Protein AF-S4R868-F1 (afdb_monomer)

Radius of gyration: 19.26 Å; Cα contacts (8 Å, |Δi|>4): 199; chains: 1; bounding box: 52×44×53 Å

Mean predicted aligned error: 9.6 Å

Organism: Petromyzon marinus (NCBI:txid7757)

Foldseek 3Di:
DDKDWQEWDDQDPFWIWTWIWDDDPNDTPAIKTFIDGVVQVDDPPPPVVLCVQDDPVDDCVVCVVSHDDDDGDDDQGMDGDPPAQWRYKDHHNVQQKIKTAGPVRPDIDMDRRPDPPPDPPPPPPPPDDDD

Nearest PDB structures (foldseek):
  5l9t-assembly1_I  TM=8.920E-01  e=8.640E-09  Homo sapiens
  5l9u-assembly1_I  TM=8.920E-01  e=1.094E-08  Homo sapiens
  9gaw-assembly1_I  TM=8.925E-01  e=1.094E-08  Homo sapiens
  6tnt-assembly1_I  TM=9.218E-01  e=2.218E-08  Homo sapiens
  5khr-assembly1_I  TM=9.176E-01  e=2.218E-08  Homo sapiens

Secondary structure (DSSP, 8-state):
-EEEEEEEEE-SSSEEEEEEEEEETTEEEEEEEEEEEHHHH--TTTHHHHGGG--TTS-TTTTTTTS-------SSSEEE-TT--EEEEEEETTTTEEEEEETTSS-EEEEESSS----------------

InterPro domains:
  IPR024789 Anaphase-promoting complex subunit 4 [PTHR13260] (3-128)
  IPR056358 Anaphase-promoting complex subunit 4, C-terminal half WD40 domain [PF23405] (3-112)

Sequence (131 aa):
SKHRVVDAKFYDGQTLSVLLLEEDGGEEKGPLLAQVPFASVYRDQEQQLSLQSCSFKTSLEEQKGSIPVHVVTLVDQCRRMENMKARFVSVNGIRNVSCVLSSNLRHVRMFEMDVEEEGEAEEAADESIDA

pLDDT: mean 82.61, std 16.74, range [40.19, 97.69]

Solvent-accessible surface area (backbone atoms only — not comparable to full-atom values): 8275 Å² total; per-residue (Å²): 125,49,74,43,82,66,34,73,43,68,33,52,99,54,32,35,36,34,35,32,36,37,35,50,100,85,44,78,78,40,28,31,48,31,54,43,50,43,77,72,67,63,54,90,80,65,53,76,70,41,57,73,69,54,62,94,88,54,62,70,78,84,40,59,91,47,57,76,82,83,90,75,88,76,81,87,42,57,46,77,42,78,100,45,60,64,46,43,72,47,64,36,54,90,76,38,35,38,38,38,32,22,73,83,74,74,56,71,50,77,42,73,68,82,56,86,75,77,74,83,70,79,80,74,80,77,81,79,85,84,135

Structure (mmCIF, N/CA/C/O backbone):
data_AF-S4R868-F1
#
_entry.id   AF-S4R868-F1
#
loop_
_atom_site.group_PDB
_atom_site.id
_atom_site.type_symbol
_atom_site.label_atom_id
_atom_site.label_alt_id
_atom_site.label_comp_id
_atom_site.label_asym_id
_atom_site.label_entity_id
_atom_site.label_seq_id
_atom_site.pdbx_PDB_ins_code
_atom_site.Cartn_x
_atom_site.Cartn_y
_atom_site.Cartn_z
_atom_site.occupancy
_atom_site.B_iso_or_equiv
_atom_site.auth_seq_id
_atom_site.auth_comp_id
_atom_site.auth_asym_id
_atom_site.auth_atom_id
_atom_site.pdbx_PDB_model_num
ATOM 1 N N . SER A 1 1 ? 8.292 -10.557 10.129 1.00 78.62 1 SER A N 1
ATOM 2 C CA . SER A 1 1 ? 8.754 -9.254 9.620 1.00 78.62 1 SER A CA 1
ATOM 3 C C . SER A 1 1 ? 7.881 -8.126 10.132 1.00 78.62 1 SER A C 1
ATOM 5 O O . SER A 1 1 ? 6.688 -8.341 10.342 1.00 78.62 1 SER A O 1
ATOM 7 N N . LYS A 1 2 ? 8.451 -6.938 10.350 1.00 90.25 2 LYS A N 1
ATOM 8 C CA . LYS A 1 2 ? 7.704 -5.727 10.720 1.00 90.25 2 LYS A CA 1
ATOM 9 C C . LYS A 1 2 ? 7.467 -4.900 9.460 1.00 90.25 2 LYS A C 1
ATOM 11 O O . LYS A 1 2 ? 8.353 -4.807 8.622 1.00 90.25 2 LYS A O 1
ATOM 16 N N . HIS A 1 3 ? 6.296 -4.284 9.341 1.00 92.62 3 HIS A N 1
ATOM 17 C CA . HIS A 1 3 ? 5.976 -3.423 8.204 1.00 92.62 3 HIS A CA 1
ATOM 18 C C . HIS A 1 3 ? 5.722 -1.993 8.668 1.00 92.62 3 HIS A C 1
ATOM 20 O O . HIS A 1 3 ? 5.099 -1.766 9.708 1.00 92.62 3 HIS A O 1
ATOM 26 N N . ARG A 1 4 ? 6.196 -1.027 7.883 1.00 94.06 4 ARG A N 1
ATOM 27 C CA . ARG A 1 4 ? 5.931 0.402 8.068 1.00 94.06 4 ARG A CA 1
ATOM 28 C C . ARG A 1 4 ? 5.137 0.929 6.881 1.00 94.06 4 ARG A C 1
ATOM 30 O O . ARG A 1 4 ? 5.529 0.706 5.742 1.00 94.06 4 ARG A O 1
ATOM 37 N N . VAL A 1 5 ? 4.059 1.663 7.145 1.00 95.69 5 VAL A N 1
ATOM 38 C CA . VAL A 1 5 ? 3.313 2.376 6.098 1.00 95.69 5 VAL A CA 1
ATOM 39 C C . VAL A 1 5 ? 4.145 3.554 5.601 1.00 95.69 5 VAL A C 1
ATOM 41 O O . VAL A 1 5 ? 4.621 4.363 6.398 1.00 95.69 5 VAL A O 1
ATOM 44 N N . VAL A 1 6 ? 4.329 3.630 4.287 1.00 96.12 6 VAL A N 1
ATOM 45 C CA . VAL A 1 6 ? 5.067 4.696 3.603 1.00 96.12 6 VAL A CA 1
ATOM 46 C C . VAL A 1 6 ? 4.104 5.695 2.967 1.00 96.12 6 VAL A C 1
ATOM 48 O O . VAL A 1 6 ? 4.301 6.899 3.116 1.00 96.12 6 VAL A O 1
ATOM 51 N N . ASP A 1 7 ? 3.068 5.199 2.290 1.00 97.69 7 ASP A N 1
ATOM 52 C CA . ASP A 1 7 ? 2.004 5.996 1.672 1.00 97.69 7 ASP A CA 1
ATOM 53 C C . ASP A 1 7 ? 0.721 5.156 1.555 1.00 97.69 7 ASP A C 1
ATOM 55 O O . ASP A 1 7 ? 0.775 3.925 1.596 1.00 97.69 7 ASP A O 1
ATOM 59 N N . ALA A 1 8 ? -0.433 5.809 1.423 1.00 97.25 8 ALA A N 1
ATOM 60 C CA . ALA A 1 8 ? -1.722 5.146 1.249 1.00 97.25 8 ALA A CA 1
ATOM 61 C C . ALA A 1 8 ? -2.706 6.017 0.454 1.00 97.25 8 ALA A C 1
ATOM 63 O O . ALA A 1 8 ? -2.772 7.236 0.646 1.00 97.25 8 ALA A O 1
ATOM 64 N N . LYS A 1 9 ? -3.501 5.388 -0.422 1.00 97.56 9 LYS A N 1
ATOM 65 C CA . LYS A 1 9 ? -4.529 6.039 -1.249 1.00 97.56 9 LYS A CA 1
ATOM 66 C C . LYS A 1 9 ? -5.755 5.149 -1.421 1.00 97.56 9 LYS A C 1
ATOM 68 O O . LYS A 1 9 ? -5.630 3.936 -1.547 1.00 97.56 9 LYS A O 1
ATOM 73 N N . PHE A 1 10 ? -6.934 5.765 -1.473 1.00 96.62 10 PHE A N 1
ATOM 74 C CA . PHE A 1 10 ? -8.170 5.077 -1.844 1.00 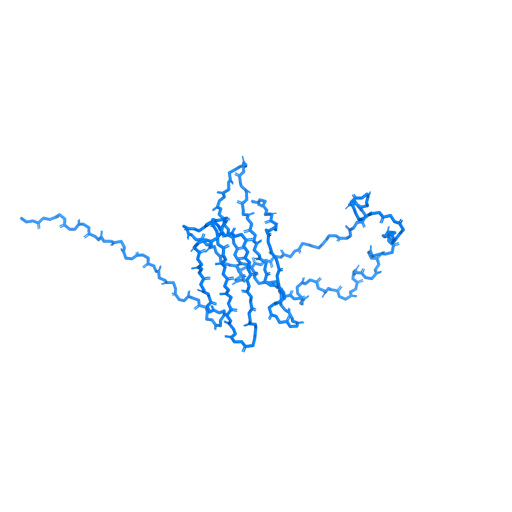96.62 10 PHE A CA 1
ATOM 75 C C . PHE A 1 10 ? -8.099 4.685 -3.314 1.00 96.62 10 PHE A C 1
ATOM 77 O O . PHE A 1 10 ? -7.995 5.561 -4.172 1.00 96.62 10 PHE A O 1
ATOM 84 N N . TYR A 1 11 ? -8.125 3.384 -3.579 1.00 95.38 11 TYR A N 1
ATOM 85 C CA . TYR A 1 11 ? -8.183 2.862 -4.937 1.00 95.38 11 TYR A CA 1
ATOM 86 C C . TYR A 1 11 ? -9.587 3.060 -5.508 1.00 95.38 11 TYR A C 1
ATOM 88 O O . TYR A 1 11 ? -9.757 3.664 -6.568 1.00 95.38 11 TYR A O 1
ATOM 96 N N . ASP A 1 12 ? -10.585 2.639 -4.731 1.00 94.06 12 ASP A N 1
ATOM 97 C CA . ASP A 1 12 ? -12.010 2.815 -4.978 1.00 94.06 12 ASP A CA 1
ATOM 98 C C . ASP A 1 12 ? -12.767 2.976 -3.637 1.00 94.06 12 ASP A C 1
ATOM 100 O O . ASP A 1 12 ? -12.175 3.258 -2.591 1.00 94.06 12 ASP A O 1
ATOM 104 N N . GLY A 1 13 ? -14.096 2.830 -3.658 1.00 94.06 13 GLY A N 1
ATOM 105 C CA . GLY A 1 13 ? -14.933 2.922 -2.457 1.00 94.06 13 GLY A CA 1
ATOM 106 C C . GLY A 1 13 ? -14.870 1.708 -1.519 1.00 94.06 13 GLY A C 1
ATOM 107 O O . GLY A 1 13 ? -15.529 1.732 -0.484 1.00 94.06 13 GLY A O 1
ATOM 108 N N . GLN A 1 14 ? -14.143 0.650 -1.877 1.00 93.38 14 GLN A N 1
ATOM 109 C CA . GLN A 1 14 ? -14.069 -0.634 -1.169 1.00 93.38 14 GLN A CA 1
ATOM 110 C C . GLN A 1 14 ? -12.630 -1.061 -0.834 1.00 93.38 14 GLN A C 1
ATOM 112 O O . GLN A 1 14 ? -12.448 -1.960 -0.014 1.00 93.38 14 GLN A O 1
ATOM 117 N N . THR A 1 15 ? -11.620 -0.413 -1.414 1.00 93.88 15 THR A N 1
ATOM 118 C CA . THR A 1 15 ? -10.224 -0.850 -1.367 1.00 93.88 15 THR A CA 1
ATOM 119 C C . THR A 1 15 ? -9.271 0.322 -1.126 1.00 93.88 15 THR A C 1
ATOM 121 O O . THR A 1 15 ? -9.333 1.366 -1.783 1.00 93.88 15 THR A O 1
ATOM 124 N N . LEU A 1 16 ? -8.327 0.129 -0.203 1.00 95.75 16 LEU A N 1
ATOM 125 C CA . LEU A 1 16 ? -7.220 1.044 0.064 1.00 95.75 16 LEU A CA 1
ATOM 126 C C . LEU A 1 16 ? -5.911 0.454 -0.477 1.00 95.75 16 LEU A C 1
ATOM 128 O O . LEU A 1 16 ? -5.480 -0.604 -0.028 1.00 95.75 16 LEU A O 1
ATOM 132 N N . SER A 1 17 ? -5.236 1.162 -1.379 1.00 96.38 17 SER A N 1
ATOM 133 C CA . SER A 1 17 ? -3.865 0.831 -1.771 1.00 96.38 17 SER A CA 1
ATOM 134 C C . SER A 1 17 ? -2.881 1.384 -0.746 1.00 96.38 17 SER A C 1
ATOM 136 O O . SER A 1 17 ? -2.870 2.584 -0.465 1.00 96.38 17 SER A O 1
ATOM 138 N N . VAL A 1 18 ? -2.026 0.522 -0.207 1.00 96.62 18 VAL A N 1
ATOM 139 C CA . VAL A 1 18 ? -1.048 0.849 0.831 1.00 96.62 18 VAL A CA 1
ATOM 140 C C . VAL A 1 18 ? 0.343 0.466 0.352 1.00 96.62 18 VAL A C 1
ATOM 142 O O . VAL A 1 18 ? 0.594 -0.676 -0.023 1.00 96.62 18 VAL A O 1
ATOM 145 N N . LEU A 1 19 ? 1.267 1.419 0.398 1.00 96.62 19 LEU A N 1
ATOM 146 C CA . LEU A 1 19 ? 2.682 1.166 0.193 1.00 96.62 19 LEU A CA 1
ATOM 147 C C . LEU A 1 19 ? 3.334 0.888 1.549 1.00 96.62 19 LEU A C 1
ATOM 149 O O . LEU A 1 19 ? 3.387 1.760 2.420 1.00 96.62 19 LEU A O 1
ATOM 153 N N . LEU A 1 20 ? 3.831 -0.329 1.722 1.00 95.56 20 LEU A N 1
ATOM 154 C CA . LEU A 1 20 ? 4.504 -0.807 2.921 1.00 95.56 20 LEU A CA 1
ATOM 155 C C . LEU A 1 20 ? 6.002 -0.952 2.661 1.00 95.56 20 LEU A C 1
ATOM 157 O O . LEU A 1 20 ? 6.436 -1.220 1.545 1.00 95.56 20 LEU A O 1
ATOM 161 N N . LEU A 1 21 ? 6.793 -0.816 3.714 1.00 94.25 21 LEU A N 1
ATOM 162 C CA . LEU A 1 21 ? 8.203 -1.175 3.729 1.00 94.25 21 LEU A CA 1
ATOM 163 C C . LEU A 1 21 ? 8.403 -2.301 4.735 1.00 94.25 21 LEU A C 1
ATOM 165 O O . LEU A 1 21 ? 8.043 -2.142 5.905 1.00 94.25 21 LEU A O 1
ATOM 169 N N . GLU A 1 22 ? 8.952 -3.423 4.279 1.00 92.25 22 GLU A N 1
ATOM 170 C CA . GLU A 1 22 ? 9.307 -4.537 5.153 1.00 92.25 22 GLU A CA 1
ATOM 171 C C . GLU A 1 22 ? 10.676 -4.299 5.799 1.00 92.25 22 GLU A C 1
ATOM 173 O O . GLU A 1 22 ? 11.673 -4.053 5.118 1.00 92.25 22 GLU A O 1
ATOM 178 N N . GLU A 1 23 ? 10.712 -4.403 7.124 1.00 90.56 23 GLU A N 1
ATOM 179 C CA . GLU A 1 23 ? 11.909 -4.340 7.955 1.00 90.56 23 GLU A CA 1
ATOM 180 C C . GLU A 1 23 ? 12.112 -5.705 8.635 1.00 90.56 23 GLU A C 1
ATOM 182 O O . GLU A 1 23 ? 11.198 -6.246 9.279 1.00 90.56 23 GLU A O 1
ATOM 187 N N . ASP A 1 24 ? 13.321 -6.255 8.520 1.00 87.12 24 ASP A N 1
ATOM 188 C CA . ASP A 1 24 ? 13.731 -7.482 9.204 1.00 87.12 24 ASP A CA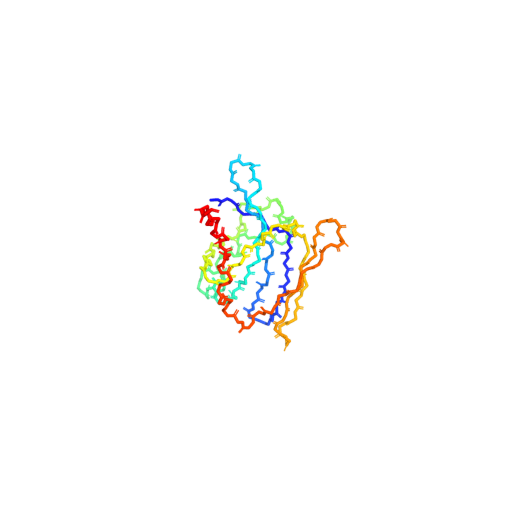 1
ATOM 189 C C . ASP A 1 24 ? 15.088 -7.271 9.878 1.00 87.12 24 ASP A C 1
ATOM 191 O O . ASP A 1 24 ? 16.055 -6.879 9.235 1.00 87.12 24 ASP A O 1
ATOM 195 N N . GLY A 1 25 ? 15.151 -7.430 11.201 1.00 80.19 25 GLY A N 1
ATOM 196 C CA . GLY A 1 25 ? 16.389 -7.208 11.962 1.00 80.19 25 GLY A CA 1
ATOM 197 C C . GLY A 1 25 ? 16.996 -5.794 11.874 1.00 80.19 25 GLY A C 1
ATOM 198 O O . GLY A 1 25 ? 18.123 -5.605 12.317 1.00 80.19 25 GLY A O 1
ATOM 199 N N . GLY A 1 26 ? 16.271 -4.804 11.338 1.00 77.56 26 GLY A N 1
ATOM 200 C CA . GLY A 1 26 ? 16.775 -3.446 11.084 1.00 77.56 26 GLY A CA 1
ATOM 201 C C . GLY A 1 26 ? 17.223 -3.196 9.640 1.00 77.56 26 GLY A C 1
ATOM 202 O O . GLY A 1 26 ? 17.543 -2.059 9.302 1.00 77.56 26 GLY A O 1
ATOM 203 N N . GLU A 1 27 ? 17.194 -4.219 8.785 1.00 83.44 27 GLU A N 1
ATOM 204 C CA . GLU A 1 27 ? 17.465 -4.101 7.354 1.00 83.44 27 GLU A CA 1
ATOM 205 C C . GLU A 1 27 ? 16.157 -3.971 6.560 1.00 83.44 27 GLU A C 1
ATOM 207 O O . GLU A 1 27 ? 15.166 -4.662 6.821 1.00 83.44 27 GLU A O 1
ATOM 212 N N . GLU A 1 28 ? 16.141 -3.057 5.588 1.00 85.31 28 GLU A N 1
ATOM 213 C CA . GLU A 1 28 ? 15.000 -2.854 4.693 1.00 85.31 28 GLU A CA 1
ATOM 214 C C . GLU A 1 28 ? 14.999 -3.946 3.609 1.00 85.31 28 GLU A C 1
ATOM 216 O O . GLU A 1 28 ? 15.851 -3.947 2.721 1.00 85.31 28 GLU A O 1
ATOM 221 N N . LYS A 1 29 ? 14.021 -4.862 3.651 1.00 86.44 29 LYS A N 1
ATOM 222 C CA . LYS A 1 29 ? 13.869 -5.953 2.665 1.00 86.44 29 LYS A CA 1
ATOM 223 C C . LYS A 1 29 ? 13.181 -5.530 1.366 1.00 86.44 29 LYS A C 1
ATOM 225 O O . LYS A 1 29 ? 13.128 -6.301 0.408 1.00 86.44 29 LYS A O 1
ATOM 230 N N . GLY A 1 30 ? 12.660 -4.309 1.330 1.00 89.50 30 GLY A N 1
ATOM 231 C CA . GLY A 1 30 ? 12.087 -3.689 0.141 1.00 89.50 30 GLY A CA 1
ATOM 232 C C . GLY A 1 30 ? 10.620 -3.283 0.300 1.00 89.50 30 GLY A C 1
ATOM 233 O O . GLY A 1 30 ? 9.979 -3.601 1.309 1.00 89.50 30 GLY A O 1
ATOM 234 N N . PRO A 1 31 ? 10.087 -2.528 -0.675 1.00 94.00 31 PRO A N 1
ATOM 235 C CA . PRO A 1 31 ? 8.715 -2.061 -0.640 1.00 94.00 31 PRO A CA 1
ATOM 236 C C . PRO A 1 31 ? 7.726 -3.123 -1.123 1.00 94.00 31 PRO A C 1
ATOM 238 O O . PRO A 1 31 ? 8.012 -3.918 -2.021 1.00 94.00 31 PRO A O 1
ATOM 241 N N . LEU A 1 32 ? 6.528 -3.074 -0.555 1.00 94.38 32 LEU A N 1
ATOM 242 C CA . LEU A 1 32 ? 5.377 -3.905 -0.885 1.00 94.38 32 LEU A CA 1
ATOM 243 C C . LEU A 1 32 ? 4.198 -2.991 -1.217 1.00 94.38 32 LEU A C 1
ATOM 245 O O . LEU A 1 32 ? 3.851 -2.118 -0.424 1.00 94.38 32 LEU A O 1
ATOM 249 N N . LEU A 1 33 ? 3.573 -3.194 -2.372 1.00 95.06 33 LEU A N 1
ATOM 250 C CA . LEU A 1 33 ? 2.290 -2.584 -2.701 1.00 95.06 33 LEU A CA 1
ATOM 251 C C . LEU A 1 33 ? 1.183 -3.556 -2.295 1.00 95.06 33 LEU A C 1
ATOM 253 O O . LEU A 1 33 ? 1.152 -4.682 -2.781 1.00 95.06 33 LEU A O 1
ATOM 257 N N . ALA A 1 34 ? 0.295 -3.129 -1.407 1.00 94.56 34 ALA A N 1
ATOM 258 C CA . ALA A 1 34 ? -0.776 -3.944 -0.856 1.00 94.56 34 ALA A CA 1
ATOM 259 C C . ALA A 1 34 ? -2.149 -3.328 -1.156 1.00 94.56 34 ALA A C 1
ATOM 261 O O . ALA A 1 34 ? -2.323 -2.119 -1.020 1.00 94.56 34 ALA A O 1
ATOM 262 N N . GLN A 1 35 ? -3.131 -4.148 -1.519 1.00 94.56 35 GLN A N 1
ATOM 263 C CA . GLN A 1 35 ? -4.538 -3.765 -1.602 1.00 94.56 35 GLN A CA 1
ATOM 264 C C . GLN A 1 35 ? -5.254 -4.262 -0.348 1.00 94.56 35 GLN A C 1
ATOM 266 O O . GLN A 1 35 ? -5.240 -5.450 -0.040 1.00 94.56 35 GLN A O 1
ATOM 271 N N . VAL A 1 36 ? -5.853 -3.343 0.404 1.00 93.62 36 VAL A N 1
ATOM 272 C CA . VAL A 1 36 ? -6.559 -3.634 1.653 1.00 93.62 36 VAL A CA 1
ATOM 273 C C . VAL A 1 36 ? -8.057 -3.467 1.413 1.00 93.62 36 VAL A C 1
ATOM 275 O O . VAL A 1 36 ? -8.529 -2.327 1.347 1.00 93.62 36 VAL A O 1
ATOM 278 N N . PRO A 1 37 ? -8.823 -4.566 1.300 1.00 92.56 37 PRO A N 1
ATOM 279 C CA . PRO A 1 37 ? -10.273 -4.493 1.213 1.00 92.56 37 PRO A CA 1
ATOM 280 C C . PRO A 1 37 ? -10.862 -3.994 2.533 1.00 92.56 37 PRO A C 1
ATOM 282 O O . PRO A 1 37 ? -10.541 -4.505 3.609 1.00 92.56 37 PRO A O 1
ATOM 285 N N . PHE A 1 38 ? -11.782 -3.039 2.465 1.00 90.19 38 PHE A N 1
ATOM 286 C CA . PHE A 1 38 ? -12.497 -2.525 3.629 1.00 90.19 38 PHE A CA 1
ATOM 287 C C . PHE A 1 38 ? -13.349 -3.592 4.312 1.00 90.19 38 PHE A C 1
ATOM 289 O O . PHE A 1 38 ? -13.479 -3.556 5.531 1.00 90.19 38 PHE A O 1
ATOM 296 N N . ALA A 1 39 ? -13.827 -4.593 3.571 1.00 88.19 39 ALA A N 1
ATOM 297 C CA . ALA A 1 39 ? -14.496 -5.763 4.137 1.00 88.19 39 ALA A CA 1
ATOM 298 C C . ALA A 1 39 ? -13.610 -6.548 5.129 1.00 88.19 39 ALA A C 1
ATOM 300 O O . ALA A 1 39 ? -14.117 -7.151 6.071 1.00 88.19 39 ALA A O 1
ATOM 301 N N . SER A 1 40 ? -12.284 -6.516 4.958 1.00 84.81 40 SER A N 1
ATOM 302 C CA . SER A 1 40 ? -11.337 -7.145 5.888 1.00 84.81 40 SER A CA 1
ATOM 303 C C . SER A 1 40 ? -11.093 -6.299 7.139 1.00 84.81 40 SER A C 1
ATOM 305 O O . SER A 1 40 ? -10.643 -6.828 8.154 1.00 84.81 40 SER A O 1
ATOM 307 N N . VAL A 1 41 ? -11.368 -4.991 7.063 1.00 84.00 41 VAL A N 1
ATOM 308 C CA . VAL A 1 41 ? -11.140 -4.018 8.136 1.00 84.00 41 VAL A CA 1
ATOM 309 C C . VAL A 1 41 ? -12.400 -3.820 8.965 1.00 84.00 41 VAL A C 1
ATOM 311 O O . VAL A 1 41 ? -12.320 -3.917 10.181 1.00 84.00 41 VAL A O 1
ATOM 314 N N . TYR A 1 42 ? -13.547 -3.531 8.351 1.00 79.25 42 TYR A N 1
ATOM 315 C CA . TYR A 1 42 ? -14.801 -3.249 9.047 1.00 79.25 42 TYR A CA 1
ATOM 316 C C . TYR A 1 42 ? -15.501 -4.553 9.436 1.00 79.25 42 TYR A C 1
ATOM 318 O O . TYR A 1 42 ? -16.102 -5.224 8.602 1.00 79.25 42 TYR A O 1
ATOM 326 N N . ARG A 1 43 ? -15.415 -4.922 10.719 1.00 71.00 43 ARG A N 1
ATOM 327 C CA . ARG A 1 43 ? -16.203 -6.013 11.308 1.00 71.00 43 ARG A CA 1
ATOM 328 C C . ARG A 1 43 ? -17.252 -5.407 12.238 1.00 71.00 43 ARG A C 1
ATOM 330 O O . ARG A 1 43 ? -16.906 -4.828 13.268 1.00 71.00 43 ARG A O 1
ATOM 337 N N . ASP A 1 44 ? -18.521 -5.554 11.865 1.00 64.06 44 ASP A N 1
ATOM 338 C CA . ASP A 1 44 ? -19.653 -4.765 12.379 1.00 64.06 44 ASP A CA 1
ATOM 339 C C . ASP A 1 44 ? -19.882 -4.808 13.903 1.00 64.06 44 ASP A C 1
ATOM 341 O O . ASP A 1 44 ? -20.458 -3.873 14.452 1.00 64.06 44 ASP A O 1
ATOM 345 N N . GLN A 1 45 ? -19.446 -5.847 14.626 1.00 57.81 45 GLN A N 1
ATOM 346 C CA . GLN A 1 45 ? -19.790 -6.004 16.053 1.00 57.81 45 GLN A CA 1
ATOM 347 C C . GLN A 1 45 ? -18.728 -5.538 17.060 1.00 57.81 45 GLN A C 1
ATOM 349 O O . GLN A 1 45 ? -19.085 -5.167 18.177 1.00 57.81 45 GLN A O 1
ATOM 354 N N . GLU A 1 46 ? -17.441 -5.517 16.711 1.00 57.97 46 GLU A N 1
ATOM 355 C CA . GLU A 1 46 ? -16.367 -5.242 17.688 1.00 57.97 46 GLU A CA 1
ATOM 356 C C . GLU A 1 46 ? -15.945 -3.761 17.719 1.00 57.97 46 GLU A C 1
ATOM 358 O O . GLU A 1 46 ? -15.421 -3.265 18.718 1.00 57.97 46 GLU A O 1
ATOM 363 N N . GLN A 1 47 ? -16.208 -3.011 16.646 1.00 56.53 47 GLN A N 1
ATOM 364 C CA . GLN A 1 47 ? -15.618 -1.682 16.447 1.00 56.53 47 GLN A CA 1
ATOM 365 C C . GLN A 1 47 ? -16.342 -0.562 17.191 1.00 56.53 47 GLN A C 1
ATOM 367 O O . GLN A 1 47 ? -15.695 0.356 17.702 1.00 56.53 47 GLN A O 1
ATOM 372 N N . GLN A 1 48 ? -17.664 -0.652 17.329 1.00 55.47 48 GLN A N 1
ATOM 373 C CA . GLN A 1 48 ? -18.460 0.398 17.967 1.00 55.47 48 GLN A CA 1
ATOM 374 C C . GLN A 1 48 ? -18.190 0.513 19.480 1.00 55.47 48 GLN A C 1
ATOM 376 O O . GLN A 1 48 ? -18.280 1.602 20.044 1.00 55.47 48 GLN A O 1
ATOM 381 N N . LEU A 1 49 ? -17.794 -0.591 20.124 1.00 54.88 49 LEU A N 1
ATOM 382 C CA . LEU A 1 49 ? -17.395 -0.627 21.538 1.00 54.88 49 L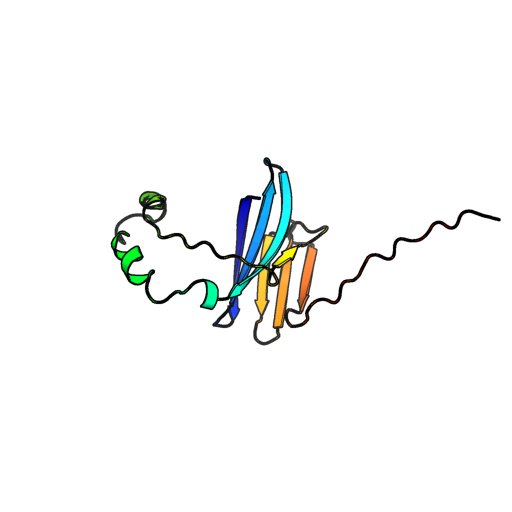EU A CA 1
ATOM 383 C C . LEU A 1 49 ? -15.980 -0.073 21.763 1.00 54.88 49 LEU A C 1
ATOM 385 O O . LEU A 1 49 ? -15.667 0.421 22.842 1.00 54.88 49 LEU A O 1
ATOM 389 N N . SER A 1 50 ? -15.132 -0.122 20.736 1.00 60.34 50 SER A N 1
ATOM 390 C CA . SER A 1 50 ? -13.705 0.178 20.849 1.00 60.34 50 SER A CA 1
ATOM 391 C C . SER A 1 50 ? -13.370 1.676 20.781 1.00 60.34 50 SER A C 1
ATOM 393 O O . SER A 1 50 ? -12.390 2.110 21.370 1.00 60.34 50 SER A O 1
ATOM 395 N N . LEU A 1 51 ? -14.201 2.496 20.128 1.00 66.00 51 LEU A N 1
ATOM 396 C CA . LEU A 1 51 ? -13.969 3.946 20.012 1.00 66.00 51 LEU A CA 1
ATOM 397 C C . LEU A 1 51 ? -14.437 4.748 21.236 1.00 66.00 51 LEU A C 1
ATOM 399 O O . LEU A 1 51 ? -14.090 5.920 21.365 1.00 66.00 51 LEU A O 1
ATOM 403 N N . GLN A 1 52 ? -15.208 4.140 22.143 1.00 66.19 52 GLN A N 1
ATOM 404 C CA . GLN A 1 52 ? -15.718 4.809 23.348 1.00 66.19 52 GLN A CA 1
ATOM 405 C C . GLN A 1 52 ? -14.611 5.178 24.349 1.00 66.19 52 GLN A C 1
ATOM 407 O O . GLN A 1 52 ? -14.802 6.077 25.166 1.00 66.19 52 GLN A O 1
ATOM 412 N N . SER A 1 53 ? -13.456 4.511 24.282 1.00 68.94 53 SER A N 1
ATOM 413 C CA . SER A 1 53 ? -12.272 4.814 25.095 1.00 68.94 53 SER A CA 1
ATOM 414 C C . SER A 1 53 ? -11.440 5.981 24.552 1.00 68.94 53 SER A C 1
ATOM 416 O O . SER A 1 53 ? -10.575 6.489 25.267 1.00 68.94 53 SER A O 1
ATOM 418 N N . CYS A 1 54 ? -11.675 6.422 23.312 1.00 74.44 54 CYS A N 1
ATOM 419 C CA . CYS A 1 54 ? -10.922 7.507 22.692 1.00 74.44 54 CYS A CA 1
ATOM 420 C C . CYS A 1 54 ? -11.512 8.875 23.054 1.00 74.44 54 CYS A C 1
ATOM 422 O O . CYS A 1 54 ? -12.721 9.102 23.003 1.00 74.44 54 CYS A O 1
ATOM 424 N N . SER A 1 55 ? -10.639 9.826 23.382 1.00 80.75 55 SER A N 1
ATOM 425 C CA . SER A 1 55 ? -11.026 11.209 23.655 1.00 80.75 55 SER A CA 1
ATOM 426 C C . SER A 1 55 ? -10.745 12.077 22.435 1.00 80.75 55 SER A C 1
ATOM 428 O O . SER A 1 55 ? -9.603 12.202 21.998 1.00 80.75 55 SER A O 1
ATOM 430 N N . PHE A 1 56 ? -11.771 12.767 21.938 1.00 83.00 56 PHE A N 1
ATOM 431 C CA . PHE A 1 56 ? -11.630 13.767 20.871 1.00 83.00 56 PHE A CA 1
ATOM 432 C C . PHE A 1 56 ? -11.057 15.111 21.357 1.00 83.00 56 PHE A C 1
ATOM 434 O O . PHE A 1 56 ? -10.936 16.048 20.574 1.00 83.00 56 PHE A O 1
ATOM 441 N N . LYS A 1 57 ? -10.742 15.239 22.654 1.00 87.19 57 LYS A N 1
ATOM 442 C CA . LYS A 1 57 ? -10.219 16.477 23.263 1.00 87.19 57 LYS A CA 1
ATOM 443 C C . LYS A 1 57 ? -8.692 16.511 23.367 1.00 87.19 57 LYS A C 1
ATOM 445 O O . LYS A 1 57 ? -8.136 17.556 23.682 1.00 87.19 57 LYS A O 1
ATOM 450 N N . THR A 1 58 ? -8.041 15.374 23.157 1.00 87.44 58 THR A N 1
ATOM 451 C CA . THR A 1 58 ? -6.592 15.169 23.293 1.00 87.44 58 THR A CA 1
ATOM 452 C C . THR A 1 58 ? -6.001 14.741 21.957 1.00 87.44 58 THR A C 1
ATOM 454 O O . THR A 1 58 ? -6.725 14.233 21.098 1.00 87.44 58 THR A O 1
ATOM 457 N N . SER A 1 59 ? -4.691 14.919 21.770 1.00 90.56 59 SER A N 1
ATOM 458 C CA . SER A 1 59 ? -4.029 14.473 20.538 1.00 90.56 59 SER A CA 1
ATOM 459 C C . SER A 1 59 ? -4.137 12.949 20.388 1.00 90.56 59 SER A C 1
ATOM 461 O O . SER A 1 59 ? -4.203 12.221 21.381 1.00 90.56 59 SER A O 1
ATOM 463 N N . LEU A 1 60 ? -4.149 12.442 19.151 1.00 89.88 60 LEU A N 1
ATOM 464 C CA . LEU A 1 60 ? -4.125 10.996 18.891 1.00 89.88 60 LEU A CA 1
ATOM 465 C C . LEU A 1 60 ? -2.812 10.351 19.362 1.00 89.88 60 LEU A C 1
ATOM 467 O O . LEU A 1 60 ? -2.813 9.206 19.808 1.00 89.88 60 LEU A O 1
ATOM 471 N N . GLU A 1 61 ? -1.701 11.091 19.321 1.00 90.50 61 GLU A N 1
ATOM 472 C CA . GLU A 1 61 ? -0.393 10.585 19.757 1.00 90.50 61 GLU A CA 1
ATOM 473 C C . GLU A 1 61 ? -0.364 10.276 21.261 1.00 90.50 61 GLU A C 1
ATOM 475 O O . GLU A 1 61 ? 0.184 9.253 21.676 1.00 90.50 61 GLU A O 1
ATOM 480 N N . GLU A 1 62 ? -1.023 11.109 22.071 1.00 90.31 62 GLU A N 1
ATOM 481 C CA . GLU A 1 62 ? -1.107 10.964 23.532 1.00 90.31 62 GLU A CA 1
ATOM 482 C C . GLU A 1 62 ? -1.926 9.736 23.954 1.00 90.31 62 GLU A C 1
ATOM 484 O O . GLU A 1 62 ? -1.732 9.192 25.039 1.00 90.31 62 GLU A O 1
ATOM 489 N N . GLN A 1 63 ? -2.825 9.272 23.085 1.00 88.62 63 GLN A N 1
ATOM 490 C CA . GLN A 1 63 ? -3.751 8.172 23.355 1.00 88.62 63 GLN A CA 1
ATOM 491 C C . GLN A 1 63 ? -3.432 6.903 22.555 1.00 88.62 63 GLN A C 1
ATOM 493 O O . GLN A 1 63 ? -4.287 6.029 22.434 1.00 88.62 63 GLN A O 1
ATOM 498 N N . LYS A 1 64 ? -2.198 6.746 22.050 1.00 86.19 64 LYS A N 1
ATOM 499 C CA . LYS A 1 64 ? -1.763 5.588 21.240 1.00 86.19 64 LYS A CA 1
ATOM 500 C C . LYS A 1 64 ? -2.152 4.224 21.829 1.00 86.19 64 LYS A C 1
ATOM 502 O O . LYS A 1 64 ? -2.458 3.309 21.076 1.00 86.19 64 LYS A O 1
ATOM 507 N N . GLY A 1 65 ? -2.137 4.080 23.157 1.00 84.31 65 GLY A N 1
ATOM 508 C CA . GLY A 1 65 ? -2.509 2.831 23.837 1.00 84.31 65 GLY A CA 1
ATOM 509 C C . GLY A 1 65 ? -4.017 2.564 23.920 1.00 84.31 65 GLY A C 1
ATOM 510 O O . GLY A 1 65 ? -4.414 1.448 24.222 1.00 84.31 65 GLY A O 1
ATOM 511 N N . SER A 1 66 ? -4.848 3.578 23.677 1.00 84.25 66 SER A N 1
ATOM 512 C CA . SER A 1 66 ? -6.314 3.484 23.708 1.00 84.25 66 SER A CA 1
ATOM 513 C C . SER A 1 66 ? -6.935 3.360 22.318 1.00 84.25 66 SER A C 1
ATOM 515 O O . SER A 1 66 ? -8.110 3.017 22.228 1.00 84.25 66 SER A O 1
ATOM 517 N N . ILE A 1 67 ? -6.172 3.641 21.251 1.00 85.56 67 ILE A N 1
ATOM 518 C CA . ILE A 1 67 ? -6.643 3.522 19.868 1.00 85.56 67 ILE A CA 1
ATOM 519 C C . ILE A 1 67 ? -6.822 2.034 19.533 1.00 85.56 67 ILE A C 1
ATOM 521 O O . ILE A 1 67 ? -5.852 1.277 19.617 1.00 85.56 67 ILE A O 1
ATOM 525 N N . PRO A 1 68 ? -8.025 1.605 19.123 1.00 84.69 68 PRO A N 1
ATOM 526 C CA . PRO A 1 68 ? -8.268 0.237 18.687 1.00 84.69 68 PRO A CA 1
ATOM 527 C C . PRO A 1 68 ? -7.397 -0.122 17.486 1.00 84.69 68 PRO A C 1
ATOM 529 O O . PRO A 1 68 ? -7.341 0.614 16.501 1.00 84.69 68 PRO A O 1
ATOM 532 N N . VAL A 1 69 ? -6.735 -1.274 17.555 1.00 84.44 69 VAL A N 1
ATOM 533 C CA . VAL A 1 69 ? -5.894 -1.785 16.469 1.00 84.44 69 VAL A CA 1
ATOM 534 C C . VAL A 1 69 ? -6.492 -3.086 15.963 1.00 84.44 69 VAL A C 1
ATOM 536 O O . VAL A 1 69 ? -6.713 -4.014 16.739 1.00 84.44 69 VAL A O 1
ATOM 539 N N . HIS A 1 70 ? -6.725 -3.161 14.655 1.00 84.81 70 HIS A N 1
ATOM 540 C CA . HIS A 1 70 ? -7.127 -4.392 13.988 1.00 84.81 70 HIS A CA 1
ATOM 541 C C . HIS A 1 70 ? -5.962 -4.943 13.167 1.00 84.81 70 HIS A C 1
ATOM 543 O O . HIS A 1 70 ? -5.289 -4.199 12.452 1.00 84.81 70 HIS A O 1
ATOM 549 N N . VAL A 1 71 ? -5.724 -6.248 13.279 1.00 87.25 71 VAL A N 1
ATOM 550 C CA . VAL A 1 71 ? -4.708 -6.944 12.487 1.00 87.25 71 VAL A CA 1
ATOM 551 C C . VAL A 1 71 ? -5.391 -7.548 11.270 1.00 87.25 71 VAL A C 1
ATOM 553 O O . VAL A 1 71 ? -6.271 -8.393 11.409 1.00 87.25 71 VAL A O 1
ATOM 556 N N . VAL A 1 72 ? -4.966 -7.118 10.085 1.00 87.62 72 VAL A N 1
ATOM 557 C CA . VAL A 1 72 ? -5.437 -7.648 8.803 1.00 87.62 72 VAL A CA 1
ATOM 558 C C . VAL A 1 72 ? -4.339 -8.507 8.193 1.00 87.62 72 VAL A C 1
ATOM 560 O O . VAL A 1 72 ? -3.179 -8.096 8.140 1.00 87.62 72 VAL A O 1
ATOM 563 N N . THR A 1 73 ? -4.709 -9.693 7.721 1.00 87.81 73 THR A N 1
ATOM 564 C CA . THR A 1 73 ? -3.823 -10.582 6.967 1.00 87.81 73 THR A CA 1
ATOM 565 C C . THR A 1 73 ? -4.159 -10.470 5.486 1.00 87.81 73 THR A C 1
ATOM 567 O O . THR A 1 73 ? -5.317 -10.630 5.107 1.00 87.81 73 THR A O 1
ATOM 570 N N . LEU A 1 74 ? -3.148 -10.184 4.669 1.00 86.56 74 LEU A N 1
ATOM 571 C CA . LEU A 1 74 ? -3.234 -10.136 3.210 1.00 86.56 74 LEU A CA 1
ATOM 572 C C . LEU A 1 74 ? -2.412 -11.306 2.672 1.00 86.56 74 LEU A C 1
ATOM 574 O O . LEU A 1 74 ? -1.291 -11.506 3.142 1.00 86.56 74 LEU A O 1
ATOM 578 N N . VAL A 1 75 ? -2.972 -12.082 1.745 1.00 78.00 75 VAL A N 1
ATOM 579 C CA . VAL A 1 75 ? -2.291 -13.256 1.168 1.00 78.00 75 VAL A CA 1
ATOM 580 C C . VAL A 1 75 ? -1.958 -12.975 -0.292 1.00 78.00 75 VAL A C 1
ATOM 582 O O . VAL A 1 75 ? -0.788 -12.851 -0.630 1.00 78.00 75 VAL A O 1
ATOM 585 N N . ASP A 1 76 ? -2.979 -12.727 -1.111 1.00 81.69 76 ASP A N 1
ATOM 586 C CA . ASP A 1 76 ? -2.813 -12.550 -2.563 1.00 81.69 76 ASP A CA 1
ATOM 587 C C . ASP A 1 76 ? -2.900 -11.079 -3.000 1.00 81.69 76 ASP A C 1
ATOM 589 O O . ASP A 1 76 ? -2.749 -10.742 -4.167 1.00 81.69 76 ASP A O 1
ATOM 593 N N . GLN A 1 77 ? -3.144 -10.165 -2.057 1.00 85.06 77 GLN A N 1
ATOM 594 C CA . GLN A 1 77 ? -3.340 -8.742 -2.348 1.00 85.06 77 GLN A CA 1
ATOM 595 C C . GLN A 1 77 ? -2.065 -7.908 -2.193 1.00 85.06 77 GLN A C 1
ATOM 597 O O . GLN A 1 77 ? -2.144 -6.686 -2.075 1.00 85.06 77 GLN A O 1
ATOM 602 N N . CYS A 1 78 ? -0.890 -8.533 -2.135 1.00 89.38 78 CYS A N 1
ATOM 603 C CA . CYS A 1 78 ? 0.374 -7.827 -1.966 1.00 89.38 78 CYS A CA 1
ATOM 604 C C . CYS A 1 78 ? 1.409 -8.233 -3.012 1.00 89.38 78 CYS A C 1
ATOM 606 O O . CYS A 1 78 ? 1.647 -9.411 -3.252 1.00 89.38 78 CYS A O 1
ATOM 608 N N . ARG A 1 79 ? 2.082 -7.231 -3.576 1.00 90.31 79 ARG A N 1
ATOM 609 C CA . ARG A 1 79 ? 3.146 -7.394 -4.562 1.00 90.31 79 ARG A CA 1
ATOM 610 C C . ARG A 1 79 ? 4.428 -6.742 -4.065 1.00 90.31 79 ARG A C 1
ATOM 612 O O . ARG A 1 79 ? 4.439 -5.555 -3.725 1.00 90.31 79 ARG A O 1
ATOM 619 N N . ARG A 1 80 ? 5.526 -7.502 -4.037 1.00 91.31 80 ARG A N 1
ATOM 620 C CA . ARG A 1 80 ? 6.860 -6.964 -3.732 1.00 91.31 80 ARG A CA 1
ATOM 621 C C . ARG A 1 80 ? 7.400 -6.199 -4.935 1.00 91.31 80 ARG A C 1
ATOM 623 O O . ARG A 1 80 ? 7.221 -6.600 -6.079 1.00 91.31 80 ARG A O 1
ATOM 630 N N . MET A 1 81 ? 8.060 -5.080 -4.668 1.00 91.19 81 MET A N 1
ATOM 631 C CA . MET A 1 81 ? 8.638 -4.225 -5.696 1.00 91.19 81 MET A CA 1
ATOM 632 C C . MET A 1 81 ? 10.156 -4.384 -5.722 1.00 91.19 81 MET A C 1
ATOM 634 O O . MET A 1 81 ? 10.884 -3.697 -5.003 1.00 91.19 81 MET A O 1
ATOM 638 N N . GLU A 1 82 ? 10.646 -5.279 -6.569 1.00 88.94 82 GLU A N 1
ATOM 639 C CA . GLU A 1 82 ? 12.081 -5.531 -6.692 1.00 88.94 82 GLU A CA 1
ATOM 640 C C . GLU A 1 82 ? 12.799 -4.395 -7.420 1.00 88.94 82 GLU A C 1
ATOM 642 O O . GLU A 1 82 ? 12.246 -3.743 -8.311 1.00 88.94 82 GLU A O 1
ATOM 647 N N . ASN A 1 83 ? 14.050 -4.125 -7.043 1.00 87.00 83 ASN A N 1
ATOM 648 C CA . ASN A 1 83 ? 14.874 -3.080 -7.661 1.00 87.00 83 ASN A CA 1
ATOM 649 C C . ASN A 1 83 ? 14.231 -1.678 -7.645 1.00 87.00 83 ASN A C 1
ATOM 651 O O . ASN A 1 83 ? 14.494 -0.839 -8.511 1.00 87.00 83 ASN A O 1
ATOM 655 N N . MET A 1 84 ? 13.371 -1.397 -6.661 1.00 91.00 84 MET A N 1
ATOM 656 C CA . MET A 1 84 ? 12.706 -0.106 -6.528 1.00 91.00 84 MET A CA 1
ATOM 657 C C . MET A 1 84 ? 12.683 0.378 -5.082 1.00 91.00 84 MET A C 1
ATOM 659 O O . MET A 1 84 ? 12.273 -0.328 -4.173 1.00 91.00 84 MET A O 1
ATOM 663 N N . LYS A 1 85 ? 13.064 1.642 -4.876 1.00 92.56 85 LYS A N 1
ATOM 664 C CA . LYS A 1 85 ? 12.908 2.349 -3.597 1.00 92.56 85 LYS A CA 1
ATOM 665 C C . LYS A 1 85 ? 11.621 3.165 -3.621 1.00 92.56 85 LYS A C 1
ATOM 667 O O . LYS A 1 85 ? 11.671 4.379 -3.799 1.00 92.56 85 LYS A O 1
ATOM 672 N N . ALA A 1 86 ? 10.474 2.498 -3.563 1.00 95.00 86 ALA A N 1
ATOM 673 C CA . ALA A 1 86 ? 9.166 3.143 -3.651 1.00 95.00 86 ALA A CA 1
ATOM 674 C C . ALA A 1 86 ? 8.917 4.110 -2.481 1.00 95.00 86 ALA A C 1
ATOM 676 O O . ALA A 1 86 ? 9.307 3.835 -1.346 1.00 95.00 86 ALA A O 1
ATOM 677 N N . ARG A 1 87 ? 8.267 5.248 -2.755 1.00 95.50 87 ARG A N 1
ATOM 678 C CA . ARG A 1 87 ? 7.925 6.239 -1.724 1.00 95.50 87 ARG A CA 1
ATOM 679 C C . ARG A 1 87 ? 6.518 6.810 -1.821 1.00 95.50 87 ARG A C 1
ATOM 681 O O . ARG A 1 87 ? 5.935 7.075 -0.779 1.00 95.50 87 ARG A O 1
ATOM 688 N N . PHE A 1 88 ? 5.986 6.999 -3.022 1.00 97.50 88 PHE A N 1
ATOM 689 C CA . PHE A 1 88 ? 4.629 7.514 -3.196 1.00 97.50 88 PHE A CA 1
ATOM 690 C C . PHE A 1 88 ? 3.827 6.607 -4.107 1.00 97.50 88 PHE A C 1
ATOM 692 O O . PHE A 1 88 ? 4.383 6.044 -5.051 1.00 97.50 88 PHE A O 1
ATOM 699 N N . VAL A 1 89 ? 2.528 6.512 -3.850 1.00 97.25 89 VAL A N 1
ATOM 700 C CA . VAL A 1 89 ? 1.577 5.792 -4.694 1.00 97.25 89 VAL A CA 1
ATOM 701 C C . VAL A 1 89 ? 0.483 6.741 -5.179 1.00 97.25 89 VAL A C 1
ATOM 703 O O . VAL A 1 89 ? -0.003 7.611 -4.459 1.00 97.25 89 VAL A O 1
ATOM 706 N N . SER A 1 90 ? 0.106 6.576 -6.438 1.00 97.25 90 SER A N 1
ATOM 707 C CA . SER A 1 90 ? -1.044 7.202 -7.078 1.00 97.25 90 SER A CA 1
ATOM 708 C C . SER A 1 90 ? -1.876 6.105 -7.721 1.00 97.25 90 SER A C 1
ATOM 710 O O . SER A 1 90 ? -1.322 5.129 -8.219 1.00 97.25 90 SER A O 1
ATOM 712 N N . VAL A 1 91 ? -3.194 6.232 -7.691 1.00 96.62 91 VAL A N 1
ATOM 713 C CA . VAL A 1 91 ? -4.111 5.147 -8.052 1.00 96.62 91 VAL A CA 1
ATOM 714 C C . VAL A 1 91 ? -5.280 5.671 -8.865 1.00 96.62 91 VAL A C 1
ATOM 716 O O . VAL A 1 91 ? -5.650 6.842 -8.766 1.00 96.62 91 VAL A O 1
ATOM 719 N N . ASN A 1 92 ? -5.862 4.794 -9.671 1.00 94.69 92 ASN A N 1
ATOM 720 C CA . ASN A 1 92 ? -7.086 5.045 -10.408 1.00 94.69 92 ASN A CA 1
ATOM 721 C C . ASN A 1 92 ? -7.888 3.743 -10.515 1.00 94.69 92 ASN A C 1
ATOM 723 O O . ASN A 1 92 ? -7.687 2.975 -11.456 1.00 94.69 92 ASN A O 1
ATOM 727 N N . GLY A 1 93 ? -8.814 3.525 -9.578 1.00 91.31 93 GLY A N 1
ATOM 728 C CA . GLY A 1 93 ? -9.693 2.351 -9.579 1.00 91.31 93 GLY A CA 1
ATOM 729 C C . GLY A 1 93 ? -10.797 2.366 -10.638 1.00 91.31 93 GLY A C 1
ATOM 730 O O . GLY A 1 93 ? -11.503 1.386 -10.781 1.00 91.31 93 GLY A O 1
ATOM 731 N N . ILE A 1 94 ? -10.971 3.448 -11.411 1.00 92.06 94 ILE A N 1
ATOM 732 C CA . ILE A 1 94 ? -11.876 3.429 -12.581 1.00 92.06 94 ILE A CA 1
ATOM 733 C C . ILE A 1 94 ? -11.173 2.795 -13.786 1.00 92.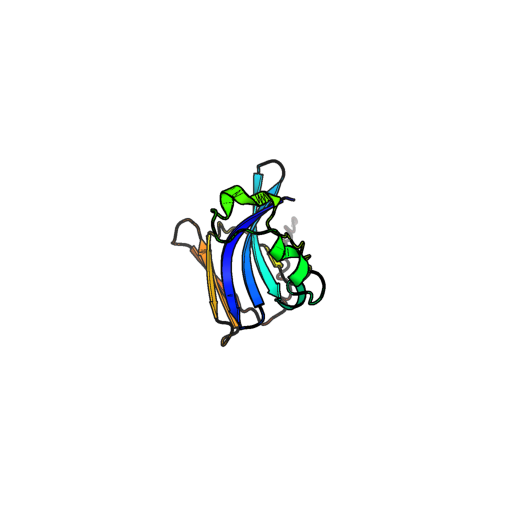06 94 ILE A C 1
ATOM 735 O O . ILE A 1 94 ? -11.810 2.182 -14.636 1.00 92.06 94 ILE A O 1
ATOM 739 N N . ARG A 1 95 ? -9.857 3.000 -13.895 1.00 93.25 95 ARG A N 1
ATOM 740 C CA . ARG A 1 95 ? -9.029 2.485 -14.996 1.00 93.25 95 ARG A CA 1
ATOM 741 C C . ARG A 1 95 ? -8.187 1.279 -14.601 1.00 93.25 95 ARG A C 1
ATOM 743 O O . ARG A 1 95 ? -7.354 0.862 -15.389 1.00 93.25 95 ARG A O 1
ATOM 750 N N . ASN A 1 96 ? -8.357 0.801 -13.378 1.00 92.62 96 ASN A N 1
ATOM 751 C CA . ASN A 1 96 ? -7.623 -0.299 -12.784 1.00 92.62 96 ASN A CA 1
ATOM 752 C C . ASN A 1 96 ? -6.099 -0.190 -12.884 1.00 92.62 96 ASN A C 1
ATOM 754 O O . ASN A 1 96 ? -5.397 -1.157 -13.157 1.00 92.62 96 ASN A O 1
ATOM 758 N N . VAL A 1 97 ? -5.568 1.006 -12.614 1.00 94.25 97 VAL A N 1
ATOM 759 C CA . VAL A 1 97 ? -4.122 1.271 -12.663 1.00 94.25 97 VAL A CA 1
ATOM 760 C C . VAL A 1 97 ? -3.606 1.917 -11.386 1.00 94.25 97 VAL A C 1
ATOM 762 O O . VAL A 1 97 ? -4.266 2.760 -10.775 1.00 94.25 97 VAL A O 1
ATOM 765 N N . SER A 1 98 ? -2.376 1.567 -11.024 1.00 95.00 98 SER A N 1
ATOM 766 C CA . SER A 1 98 ? -1.595 2.195 -9.961 1.00 95.00 98 SER A CA 1
ATOM 767 C C . SER A 1 98 ? -0.241 2.655 -10.495 1.00 95.00 98 SER A C 1
ATOM 769 O O . SER A 1 98 ? 0.347 2.051 -11.383 1.00 95.00 98 SER A O 1
ATOM 771 N N . CYS A 1 99 ? 0.279 3.741 -9.947 1.00 95.94 99 CYS A N 1
ATOM 772 C CA . CYS A 1 99 ? 1.546 4.347 -10.314 1.00 95.94 99 CYS A CA 1
ATOM 773 C C . CYS A 1 99 ? 2.352 4.587 -9.043 1.00 95.94 99 CYS A C 1
ATOM 775 O O . CYS A 1 99 ? 1.887 5.253 -8.119 1.00 95.94 99 CYS A O 1
ATOM 777 N N . VAL A 1 100 ? 3.576 4.076 -9.002 1.00 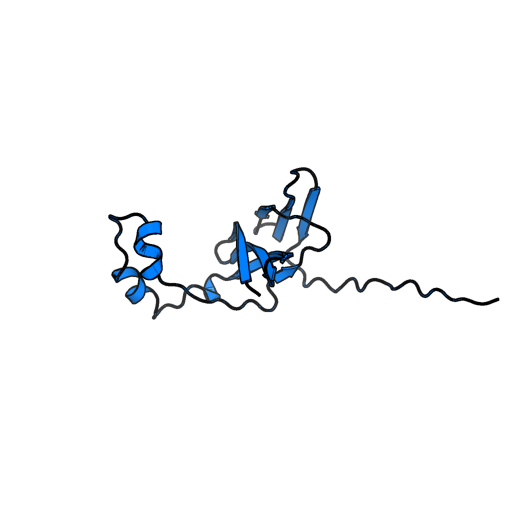97.00 100 VAL A N 1
ATOM 778 C CA . VAL A 1 100 ? 4.469 4.221 -7.857 1.00 97.00 100 VAL A CA 1
ATOM 779 C C . VAL A 1 100 ? 5.663 5.076 -8.252 1.00 97.00 100 VAL A C 1
ATOM 781 O O . VAL A 1 100 ? 6.305 4.845 -9.275 1.00 97.00 100 VAL A O 1
ATOM 784 N N . LEU A 1 101 ? 5.971 6.064 -7.418 1.00 97.69 101 LEU A N 1
ATOM 785 C CA . LEU A 1 101 ? 7.116 6.953 -7.559 1.00 97.69 101 LEU A CA 1
ATOM 786 C C . LEU A 1 101 ? 8.169 6.588 -6.516 1.00 97.69 101 LEU A C 1
ATOM 788 O O . LEU A 1 101 ? 7.883 6.434 -5.325 1.00 97.69 101 LEU A O 1
ATOM 792 N N . SER A 1 102 ? 9.406 6.452 -6.971 1.00 96.62 102 SER A N 1
ATOM 793 C CA . SER A 1 102 ? 10.550 6.177 -6.105 1.00 96.62 102 SER A CA 1
ATOM 794 C C . SER A 1 102 ? 10.990 7.392 -5.280 1.00 96.62 102 SER A C 1
ATOM 796 O O . SER A 1 102 ? 10.666 8.542 -5.577 1.00 96.62 102 SER A O 1
ATOM 798 N N . SER A 1 103 ? 11.791 7.144 -4.245 1.00 94.94 103 SER A N 1
ATOM 799 C CA . SER A 1 103 ? 12.312 8.163 -3.329 1.00 94.94 103 SER A CA 1
ATOM 800 C C . SER A 1 103 ? 13.194 9.224 -3.992 1.00 94.94 103 SER A C 1
ATOM 802 O O . SER A 1 103 ? 13.298 10.329 -3.467 1.00 94.94 103 SER A O 1
ATOM 804 N N . ASN A 1 104 ? 13.798 8.925 -5.148 1.00 95.06 104 ASN A N 1
ATOM 805 C CA . ASN A 1 104 ? 14.591 9.889 -5.917 1.00 95.06 104 ASN A CA 1
ATOM 806 C C . ASN A 1 104 ? 13.742 10.781 -6.842 1.00 95.06 104 ASN A C 1
ATOM 808 O O . ASN A 1 104 ? 14.305 11.624 -7.538 1.00 95.06 104 ASN A O 1
ATOM 812 N N . LEU A 1 105 ? 12.417 10.582 -6.864 1.00 95.62 105 LEU A N 1
ATOM 813 C CA . LEU A 1 105 ? 11.443 11.313 -7.680 1.00 95.62 105 LEU A CA 1
ATOM 814 C C . LEU A 1 105 ? 11.664 11.210 -9.201 1.00 95.62 105 LEU A C 1
ATOM 816 O O . LEU A 1 105 ? 11.143 12.028 -9.954 1.00 95.62 105 LEU A O 1
ATOM 820 N N . ARG A 1 106 ? 12.446 10.231 -9.667 1.00 95.81 106 ARG A N 1
ATOM 821 C CA . ARG A 1 106 ? 12.818 10.071 -11.085 1.00 95.81 106 ARG A CA 1
ATOM 822 C C . ARG A 1 106 ? 12.411 8.734 -11.678 1.00 95.81 106 ARG A C 1
ATOM 824 O O . ARG A 1 106 ? 12.179 8.657 -12.876 1.00 95.81 106 ARG A O 1
ATOM 831 N N . HIS A 1 107 ? 12.341 7.686 -10.864 1.00 96.25 107 HIS A N 1
ATOM 832 C CA . HIS A 1 107 ? 11.907 6.372 -11.325 1.00 96.25 107 HIS A CA 1
ATOM 833 C C . HIS A 1 107 ? 10.438 6.154 -10.953 1.00 96.25 107 HIS A C 1
ATOM 835 O O . HIS A 1 107 ? 10.080 6.204 -9.771 1.00 96.25 107 HIS A O 1
ATOM 841 N N . VAL A 1 108 ? 9.616 5.949 -11.982 1.00 96.44 108 VAL A N 1
ATOM 842 C CA . VAL A 1 108 ? 8.177 5.686 -11.908 1.00 96.44 108 VAL A CA 1
ATOM 843 C C . VAL A 1 108 ? 7.913 4.295 -12.468 1.00 96.44 108 VAL A C 1
ATOM 845 O O . VAL A 1 108 ? 8.474 3.945 -13.505 1.00 96.44 108 VAL A O 1
ATOM 848 N N . ARG A 1 109 ? 7.048 3.524 -11.809 1.00 95.00 109 ARG A N 1
ATOM 849 C CA . ARG A 1 109 ? 6.504 2.270 -12.344 1.00 95.00 109 ARG A CA 1
ATOM 850 C C . ARG A 1 109 ? 4.987 2.314 -12.329 1.00 95.00 109 ARG A C 1
ATOM 852 O O . ARG A 1 109 ? 4.401 2.779 -11.353 1.00 95.00 109 ARG A O 1
ATOM 859 N N . MET A 1 110 ? 4.375 1.844 -13.408 1.00 94.12 110 MET A N 1
ATOM 860 C CA . MET A 1 110 ? 2.928 1.685 -13.516 1.00 94.12 110 MET A CA 1
ATOM 861 C C . MET A 1 110 ? 2.577 0.206 -13.410 1.00 94.12 110 MET A C 1
ATOM 863 O O . MET A 1 110 ? 3.327 -0.642 -13.882 1.00 94.12 110 MET A O 1
ATOM 867 N N . PHE A 1 111 ? 1.444 -0.065 -12.782 1.00 91.31 111 PHE A N 1
ATOM 868 C CA . PHE A 1 111 ? 0.910 -1.389 -12.524 1.00 91.31 111 PHE A CA 1
ATOM 869 C C . PHE 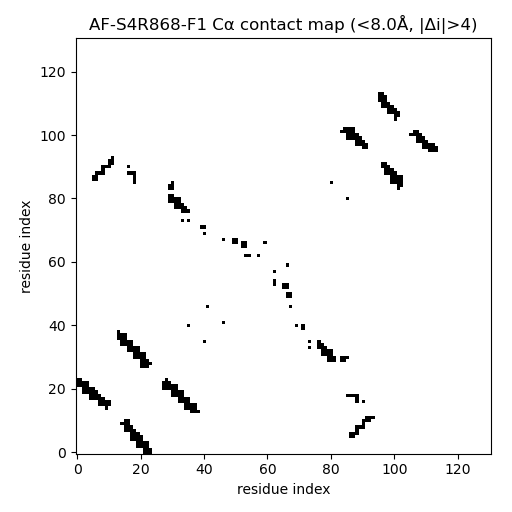A 1 111 ? -0.539 -1.399 -12.978 1.00 91.31 111 PHE A C 1
ATOM 871 O O . PHE A 1 111 ? -1.326 -0.546 -12.557 1.00 91.31 111 PHE A O 1
ATOM 878 N N . GLU A 1 112 ? -0.881 -2.349 -13.831 1.00 91.25 112 GLU A N 1
ATOM 879 C CA . GLU A 1 112 ? -2.267 -2.732 -14.042 1.00 91.25 112 GLU A CA 1
ATOM 880 C C . GLU A 1 112 ? -2.687 -3.627 -12.875 1.00 91.25 112 GLU A C 1
ATOM 882 O O . GLU A 1 112 ? -1.923 -4.481 -12.431 1.00 91.25 112 GLU A O 1
ATOM 887 N N . MET A 1 113 ? -3.855 -3.355 -12.305 1.00 85.56 113 MET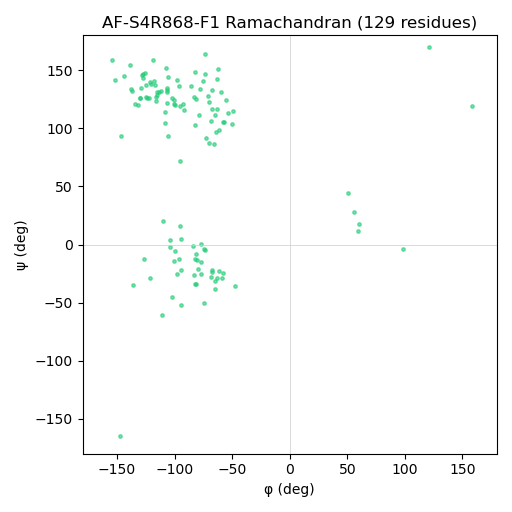 A N 1
ATOM 888 C CA . MET A 1 113 ? -4.315 -3.980 -11.064 1.00 85.56 113 MET A CA 1
ATOM 889 C C . MET A 1 113 ? -5.302 -5.129 -11.301 1.00 85.56 113 MET A C 1
ATOM 891 O O . MET A 1 113 ? -5.679 -5.793 -10.342 1.00 85.56 113 MET A O 1
ATOM 895 N N . ASP A 1 114 ? -5.711 -5.347 -12.551 1.00 75.94 114 ASP A N 1
ATOM 896 C CA . ASP A 1 114 ? -6.810 -6.242 -12.939 1.00 75.94 114 ASP A CA 1
ATOM 897 C C . ASP A 1 114 ? -6.381 -7.660 -13.330 1.00 75.94 114 ASP A C 1
ATOM 899 O O . ASP A 1 114 ? -7.211 -8.458 -13.763 1.00 75.94 114 ASP A O 1
ATOM 903 N N . VAL A 1 115 ? -5.102 -8.001 -13.195 1.00 57.81 115 VAL A N 1
ATOM 904 C CA . VAL A 1 115 ? -4.584 -9.275 -13.694 1.00 57.81 115 VAL A CA 1
ATOM 905 C C . VAL A 1 115 ? -3.704 -9.900 -12.622 1.00 57.81 115 VAL A C 1
ATOM 907 O O . VAL A 1 115 ? -2.733 -9.288 -12.174 1.00 57.81 115 VAL A O 1
ATOM 910 N N . GLU A 1 116 ? -4.076 -11.111 -12.194 1.00 55.06 116 GLU A N 1
ATOM 911 C CA . GLU A 1 116 ? -3.155 -12.050 -11.553 1.00 55.06 116 GLU A CA 1
ATOM 912 C C . GLU A 1 116 ? -1.928 -12.132 -12.458 1.00 55.06 116 GLU A C 1
ATOM 914 O O . GLU A 1 116 ? -2.004 -12.668 -13.560 1.00 55.06 116 GLU A O 1
ATOM 919 N N . GLU A 1 117 ? -0.839 -11.483 -12.060 1.00 51.59 117 GLU A N 1
ATOM 920 C CA . GLU A 1 117 ? 0.375 -11.424 -12.861 1.00 51.59 117 GLU A CA 1
ATOM 921 C C . GLU A 1 117 ? 0.920 -12.851 -12.996 1.00 51.59 117 GLU A C 1
ATOM 923 O O . GLU A 1 117 ? 1.558 -13.372 -12.080 1.00 51.59 117 GLU A O 1
ATOM 928 N N . GLU A 1 118 ? 0.597 -13.512 -14.114 1.00 42.84 118 GLU A N 1
ATOM 929 C CA . GLU A 1 118 ? 1.224 -14.762 -14.531 1.00 42.84 118 GLU A CA 1
ATOM 930 C C . GLU A 1 118 ? 2.733 -14.515 -14.545 1.00 42.84 118 GLU A C 1
ATOM 932 O O . GLU A 1 118 ? 3.236 -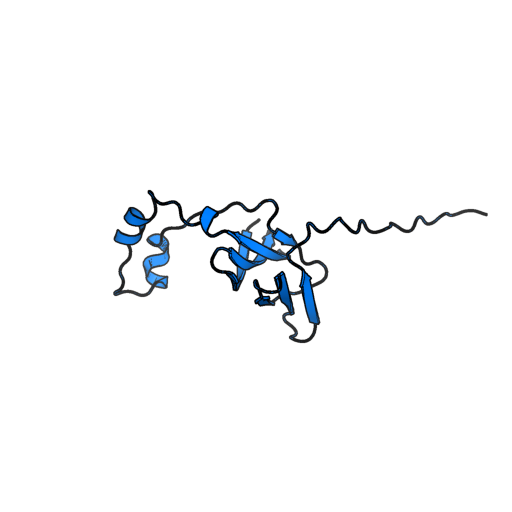13.668 -15.282 1.00 42.84 118 GLU A O 1
ATOM 937 N N . GLY A 1 119 ? 3.431 -15.193 -13.634 1.00 42.78 119 GLY A N 1
ATOM 938 C CA . GLY A 1 119 ? 4.813 -14.901 -13.303 1.00 42.78 119 GLY A CA 1
ATOM 939 C C . GLY A 1 119 ? 5.734 -14.924 -14.518 1.00 42.78 119 GLY A C 1
ATOM 940 O O . GLY A 1 119 ? 5.880 -15.946 -15.186 1.00 42.78 119 GLY A O 1
ATOM 941 N N . GLU A 1 120 ? 6.449 -13.822 -14.728 1.00 43.41 120 GLU A N 1
ATOM 942 C CA . GLU A 1 120 ? 7.723 -13.862 -15.434 1.00 43.41 120 GLU A CA 1
ATOM 943 C C . GLU A 1 120 ? 8.729 -14.573 -14.516 1.00 43.41 120 GLU A C 1
ATOM 945 O O . GLU A 1 120 ? 9.400 -13.961 -13.685 1.00 43.41 120 GLU A O 1
ATOM 950 N N . ALA A 1 121 ? 8.783 -15.903 -14.609 1.00 46.41 121 ALA A N 1
ATOM 951 C CA . ALA A 1 121 ? 9.931 -16.655 -14.131 1.00 46.41 121 ALA A CA 1
ATOM 952 C C . ALA A 1 121 ? 11.133 -16.224 -14.978 1.00 46.41 121 ALA A C 1
ATOM 954 O O . ALA A 1 121 ? 11.122 -16.405 -16.195 1.00 46.41 121 ALA A O 1
ATOM 955 N N . GLU A 1 122 ? 12.137 -15.621 -14.340 1.00 45.81 122 GLU A N 1
ATOM 956 C CA . GLU A 1 122 ? 13.415 -15.299 -14.969 1.00 45.81 122 GLU A CA 1
ATOM 957 C C . GLU A 1 122 ? 13.939 -16.547 -15.696 1.00 45.81 122 GLU A C 1
ATOM 959 O O . GLU A 1 122 ? 14.240 -17.563 -15.064 1.00 45.81 122 GLU A O 1
ATOM 964 N N . GLU A 1 123 ? 14.029 -16.494 -17.029 1.00 40.19 123 GLU A N 1
ATOM 965 C CA . GLU A 1 123 ? 14.778 -17.487 -17.792 1.00 40.19 123 GLU A CA 1
ATOM 966 C C . GLU A 1 123 ? 16.237 -17.402 -17.332 1.00 40.19 123 GLU A C 1
ATOM 968 O O . GLU A 1 123 ? 16.998 -16.521 -17.739 1.00 40.19 123 GLU A O 1
ATOM 973 N N . ALA A 1 124 ? 16.622 -18.310 -16.434 1.00 43.25 124 ALA A N 1
ATOM 974 C CA . ALA A 1 124 ? 18.013 -18.584 -16.140 1.00 43.25 124 ALA A CA 1
ATOM 975 C C . ALA A 1 124 ? 18.670 -19.011 -17.457 1.00 43.25 124 ALA A C 1
ATOM 977 O O . ALA A 1 124 ? 18.416 -20.104 -17.962 1.00 43.25 124 ALA A O 1
ATOM 978 N N . ALA A 1 125 ? 19.467 -18.113 -18.034 1.00 42.66 125 ALA A N 1
ATOM 979 C CA . ALA A 1 125 ? 20.307 -18.406 -19.179 1.00 42.66 125 ALA A CA 1
ATOM 980 C C . ALA A 1 125 ? 21.235 -19.571 -18.809 1.00 42.66 125 ALA A C 1
ATOM 982 O O . ALA A 1 125 ? 22.162 -19.410 -18.015 1.00 42.66 125 ALA A O 1
ATOM 983 N N . ASP A 1 126 ? 20.938 -20.750 -19.347 1.00 43.03 126 ASP A N 1
ATOM 984 C CA . ASP A 1 126 ? 21.770 -21.936 -19.211 1.00 43.03 126 ASP A CA 1
ATOM 985 C C . ASP A 1 126 ? 23.064 -21.700 -20.005 1.00 43.03 126 ASP A C 1
ATOM 987 O O . ASP A 1 126 ? 23.070 -21.660 -21.240 1.00 43.03 126 ASP A O 1
ATOM 991 N N . GLU A 1 127 ? 24.166 -21.465 -19.288 1.00 52.88 127 GLU A N 1
ATOM 992 C CA . GLU A 1 127 ? 25.517 -21.499 -19.840 1.00 52.88 127 GLU A CA 1
ATOM 993 C C . GLU A 1 127 ? 25.837 -22.939 -20.265 1.00 52.88 127 GLU A C 1
ATOM 995 O O . GLU A 1 127 ? 26.448 -23.710 -19.523 1.00 52.88 127 GLU A O 1
ATOM 1000 N N . SER A 1 128 ? 25.459 -23.317 -21.488 1.00 49.06 128 SER A N 1
ATOM 1001 C CA . SER A 1 128 ? 25.958 -24.548 -22.094 1.00 49.06 128 SER A CA 1
ATOM 1002 C C . SER A 1 128 ? 27.425 -24.364 -22.499 1.00 49.06 128 SER A C 1
ATOM 1004 O O . SER A 1 128 ? 27.749 -23.912 -23.601 1.00 49.06 128 SER A O 1
ATOM 1006 N N . ILE A 1 129 ? 28.314 -24.715 -21.574 1.00 53.41 129 ILE A N 1
ATOM 1007 C CA . ILE A 1 129 ? 29.691 -25.123 -21.847 1.00 53.41 129 ILE A CA 1
ATOM 1008 C C . ILE A 1 129 ? 29.633 -26.442 -22.637 1.00 53.41 129 ILE A C 1
ATOM 1010 O O . ILE A 1 129 ? 29.180 -27.441 -22.090 1.00 53.41 129 ILE A O 1
ATOM 1014 N N . ASP A 1 130 ? 30.021 -26.420 -23.918 1.00 49.94 130 ASP A N 1
ATOM 1015 C CA . ASP A 1 130 ? 30.954 -27.370 -24.568 1.00 49.94 130 ASP A CA 1
ATOM 1016 C C . ASP A 1 130 ? 30.783 -27.417 -26.101 1.00 49.94 130 ASP A C 1
ATOM 1018 O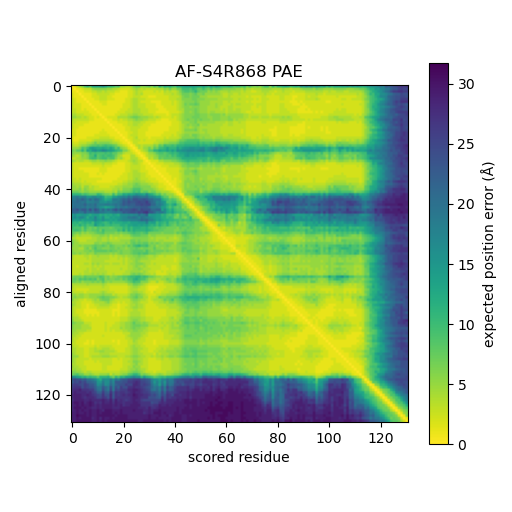 O . ASP A 1 130 ? 29.731 -27.811 -26.610 1.00 49.94 130 ASP A O 1
ATOM 1022 N N . ALA A 1 131 ? 31.861 -27.071 -26.822 1.00 43.41 131 ALA A N 1
ATOM 1023 C CA . ALA A 1 131 ? 32.461 -27.838 -27.931 1.00 43.41 131 ALA A CA 1
ATOM 1024 C C . ALA A 1 131 ? 33.753 -27.160 -28.426 1.00 43.41 131 ALA A C 1
ATOM 1026 O O . ALA A 1 131 ? 33.684 -25.988 -28.863 1.00 43.41 131 ALA A O 1
#